Protein AF-A0A349EQP4-F1 (afdb_monomer_lite)

Foldseek 3Di:
DAWDWDDDPVVLVCLCVVVDQKDWTWTQDPVGDIDIDIDGSVRNDDPPDPVNVVVVVLVVCVVVVNPPPDDD

Structure (mmCIF, N/CA/C/O backbone):
data_AF-A0A349EQP4-F1
#
_entry.id   AF-A0A349EQP4-F1
#
loop_
_atom_site.group_PDB
_atom_site.id
_atom_site.type_symbol
_atom_site.label_atom_id
_atom_site.label_alt_id
_atom_site.label_comp_id
_atom_site.label_asym_id
_atom_site.label_entity_id
_atom_site.label_seq_id
_atom_site.pdbx_PDB_ins_code
_atom_site.Cartn_x
_atom_site.Cartn_y
_atom_site.Cartn_z
_atom_site.occupancy
_atom_site.B_iso_or_equiv
_atom_site.auth_seq_id
_atom_site.auth_comp_id
_atom_site.auth_asym_id
_atom_site.auth_atom_id
_atom_site.pdbx_PDB_model_num
ATOM 1 N N . MET A 1 1 ? 16.224 -9.556 -10.088 1.00 49.69 1 MET A N 1
ATOM 2 C CA . MET A 1 1 ? 15.893 -8.450 -9.171 1.00 49.69 1 MET A CA 1
ATOM 3 C C . MET A 1 1 ? 14.558 -7.921 -9.619 1.00 49.69 1 MET A C 1
ATOM 5 O O . MET A 1 1 ? 14.457 -7.486 -10.762 1.00 49.69 1 MET A O 1
ATOM 9 N N . ASP A 1 2 ? 13.564 -8.036 -8.756 1.00 73.44 2 ASP A N 1
ATOM 10 C CA . ASP A 1 2 ? 12.213 -7.566 -9.032 1.00 73.44 2 ASP A CA 1
ATOM 11 C C . ASP A 1 2 ? 12.195 -6.037 -8.883 1.00 73.44 2 ASP A C 1
ATOM 13 O O . ASP A 1 2 ? 12.806 -5.491 -7.964 1.00 73.44 2 ASP A O 1
ATOM 17 N N . GLY A 1 3 ? 11.619 -5.334 -9.861 1.00 80.62 3 GLY A N 1
ATOM 18 C CA . GLY A 1 3 ? 11.507 -3.872 -9.836 1.00 80.62 3 GLY A CA 1
ATOM 19 C C . GLY A 1 3 ? 10.493 -3.381 -8.798 1.00 80.62 3 GLY A C 1
ATOM 20 O O . GLY A 1 3 ? 9.757 -4.172 -8.211 1.00 80.62 3 GLY A O 1
ATOM 21 N N . LEU A 1 4 ? 10.442 -2.067 -8.577 1.00 86.69 4 LEU A N 1
ATOM 22 C CA . LEU A 1 4 ? 9.527 -1.442 -7.616 1.00 86.69 4 LEU A CA 1
ATOM 23 C C . LEU A 1 4 ? 8.354 -0.782 -8.338 1.00 86.69 4 LEU A C 1
ATOM 25 O O . LEU A 1 4 ? 8.545 -0.123 -9.355 1.00 86.69 4 LEU A O 1
ATOM 29 N N . LEU A 1 5 ? 7.147 -0.920 -7.798 1.00 87.38 5 LEU A N 1
ATOM 30 C CA . LEU A 1 5 ? 5.970 -0.197 -8.271 1.00 87.38 5 LEU A CA 1
ATOM 31 C C . LEU A 1 5 ? 5.695 0.991 -7.344 1.00 87.38 5 LEU A C 1
ATOM 33 O O . LEU A 1 5 ? 5.474 0.810 -6.149 1.00 87.38 5 LEU A O 1
ATOM 37 N N . GLU A 1 6 ? 5.679 2.195 -7.903 1.00 89.75 6 GLU A N 1
ATOM 38 C CA . GLU A 1 6 ? 5.288 3.425 -7.216 1.00 89.75 6 GLU A CA 1
ATOM 39 C C . GLU A 1 6 ? 3.847 3.784 -7.579 1.00 89.75 6 GLU A C 1
ATOM 41 O O . GLU A 1 6 ? 3.478 3.857 -8.756 1.00 89.75 6 GLU A O 1
ATOM 46 N N . LEU A 1 7 ? 3.044 4.013 -6.545 1.00 89.88 7 LEU A N 1
ATOM 47 C CA . LEU A 1 7 ? 1.635 4.378 -6.610 1.00 89.88 7 LEU A CA 1
ATOM 48 C C . LEU A 1 7 ? 1.340 5.391 -5.504 1.00 89.88 7 LEU A C 1
ATOM 50 O O . LEU A 1 7 ? 1.986 5.377 -4.453 1.00 89.88 7 LEU A O 1
ATOM 54 N N . GLU A 1 8 ? 0.314 6.216 -5.699 1.00 88.06 8 GLU A N 1
ATOM 55 C CA . GLU A 1 8 ? -0.266 6.942 -4.573 1.00 88.06 8 GLU A CA 1
ATOM 56 C C . GLU A 1 8 ? -0.822 5.955 -3.538 1.00 88.06 8 GLU A C 1
ATOM 58 O O . GLU A 1 8 ? -1.440 4.943 -3.880 1.00 88.06 8 GLU A O 1
ATOM 63 N N . VAL A 1 9 ? -0.636 6.268 -2.254 1.00 82.12 9 VAL A N 1
ATOM 64 C CA . VAL A 1 9 ? -1.067 5.399 -1.146 1.00 82.12 9 VAL A CA 1
ATOM 65 C C . VAL A 1 9 ? -2.574 5.128 -1.203 1.00 82.12 9 VAL A C 1
ATOM 67 O O . VAL A 1 9 ? -3.005 3.991 -1.025 1.00 82.12 9 VAL A O 1
ATOM 70 N N . SER A 1 10 ? -3.376 6.152 -1.503 1.00 85.31 10 SER A N 1
ATOM 71 C CA . SER A 1 10 ? -4.832 6.053 -1.682 1.00 85.31 10 SER A CA 1
ATOM 72 C C . SER A 1 10 ? -5.220 5.046 -2.772 1.00 85.31 10 SER A C 1
ATOM 74 O O . SER A 1 10 ? -6.113 4.225 -2.567 1.00 85.31 10 SER A O 1
ATOM 76 N N . VAL A 1 11 ? -4.514 5.067 -3.904 1.00 88.75 11 VAL A N 1
ATOM 77 C CA . VAL A 1 11 ? -4.721 4.156 -5.038 1.00 88.75 11 VAL A CA 1
ATOM 78 C C . VAL A 1 11 ? -4.327 2.726 -4.671 1.00 88.75 11 VAL A C 1
ATOM 80 O O . VAL A 1 11 ? -5.073 1.792 -4.962 1.00 88.75 11 VAL A O 1
ATOM 83 N N . GLY A 1 12 ? -3.201 2.548 -3.973 1.00 87.19 12 GLY A N 1
ATOM 84 C CA . GLY A 1 12 ? -2.777 1.241 -3.462 1.00 87.19 12 GLY A CA 1
ATOM 85 C C . GLY A 1 12 ? -3.795 0.622 -2.495 1.00 87.19 12 GLY A C 1
ATOM 86 O O . GLY A 1 12 ? -4.102 -0.564 -2.598 1.00 87.19 12 GLY A O 1
ATOM 87 N N . ILE A 1 13 ? -4.384 1.426 -1.602 1.00 85.19 13 ILE A N 1
ATOM 88 C CA . ILE A 1 13 ? -5.459 0.983 -0.697 1.00 85.19 13 ILE A CA 1
ATOM 89 C C . ILE A 1 13 ? -6.710 0.576 -1.492 1.00 85.19 13 ILE A C 1
ATOM 91 O O . ILE A 1 13 ? -7.323 -0.454 -1.196 1.00 85.19 13 ILE A O 1
ATOM 95 N N . ALA A 1 14 ? -7.094 1.355 -2.507 1.00 85.25 14 ALA A N 1
ATOM 96 C CA . ALA A 1 14 ? -8.258 1.055 -3.340 1.00 85.25 14 ALA A CA 1
ATOM 97 C C . ALA A 1 14 ? -8.077 -0.242 -4.153 1.00 85.25 14 ALA A C 1
ATOM 99 O O . ALA A 1 14 ? -9.014 -1.034 -4.252 1.00 85.25 14 ALA A O 1
ATOM 100 N N . LEU A 1 15 ? -6.873 -0.488 -4.683 1.00 89.31 15 LEU A N 1
ATOM 101 C CA . LEU A 1 15 ? -6.510 -1.751 -5.336 1.00 89.31 15 LEU A CA 1
ATOM 102 C C . LEU A 1 15 ? -6.583 -2.933 -4.363 1.00 89.31 15 LEU A C 1
ATOM 104 O O . LEU A 1 15 ? -7.226 -3.934 -4.665 1.00 89.31 15 LEU A O 1
ATOM 108 N N . PHE A 1 16 ? -5.973 -2.802 -3.181 1.00 84.19 16 PHE A N 1
ATOM 109 C CA . PHE A 1 16 ? -5.949 -3.861 -2.166 1.00 84.19 16 PHE A CA 1
ATOM 110 C C . PHE A 1 16 ? -7.344 -4.241 -1.654 1.00 84.19 16 PHE A C 1
ATOM 112 O O . PHE A 1 16 ? -7.642 -5.408 -1.428 1.00 84.19 16 PHE A O 1
ATOM 119 N N . SER A 1 17 ? -8.215 -3.249 -1.477 1.00 85.81 17 SER A N 1
ATOM 120 C CA . SER A 1 17 ? -9.602 -3.458 -1.043 1.00 85.81 17 SER A CA 1
ATOM 121 C C . SER A 1 17 ? -10.536 -3.924 -2.165 1.00 85.81 17 SER A C 1
ATOM 123 O O . SER A 1 17 ? -11.734 -4.060 -1.926 1.00 85.81 17 SER A O 1
ATOM 125 N N . HIS A 1 18 ? -10.018 -4.152 -3.380 1.00 88.62 18 HIS A N 1
ATOM 126 C CA . HIS A 1 18 ? -10.795 -4.450 -4.588 1.00 88.62 18 HIS A CA 1
ATOM 127 C C . HIS A 1 18 ? -11.865 -3.393 -4.928 1.00 88.62 18 HIS A C 1
ATOM 129 O O . HIS A 1 18 ? -12.796 -3.669 -5.683 1.00 88.62 18 HIS A O 1
ATOM 135 N N . ALA A 1 19 ? -11.733 -2.169 -4.405 1.00 93.06 19 ALA A N 1
ATOM 136 C CA . ALA A 1 19 ? -12.628 -1.059 -4.722 1.00 93.06 19 ALA A CA 1
ATOM 137 C C . ALA A 1 19 ? -12.442 -0.565 -6.168 1.00 93.06 19 ALA A C 1
ATOM 139 O O . ALA A 1 19 ? -13.378 -0.037 -6.767 1.00 93.06 19 ALA A O 1
ATOM 140 N N . VAL A 1 20 ? -11.246 -0.759 -6.737 1.00 95.25 20 VAL A N 1
ATOM 141 C CA . VAL A 1 20 ? -10.958 -0.552 -8.163 1.00 95.25 20 VAL A CA 1
ATOM 142 C C . VAL A 1 20 ? -10.335 -1.812 -8.773 1.00 95.25 20 VAL A C 1
ATOM 144 O O . VAL A 1 20 ? -9.537 -2.478 -8.113 1.00 95.25 20 VAL A O 1
ATOM 147 N N . PRO A 1 21 ? -10.661 -2.156 -10.034 1.00 95.25 21 PRO A N 1
ATOM 148 C CA . PRO A 1 21 ? -10.164 -3.381 -10.666 1.00 95.25 21 PRO A CA 1
ATOM 149 C C . PRO A 1 21 ? -8.695 -3.281 -11.102 1.00 95.25 21 PRO A C 1
ATOM 151 O O . PRO A 1 21 ? -8.012 -4.298 -11.218 1.00 95.25 21 PRO A O 1
ATOM 154 N N . SER A 1 22 ? -8.208 -2.066 -11.357 1.00 96.31 22 SER A N 1
ATOM 155 C CA . SER A 1 22 ? -6.845 -1.795 -11.812 1.00 96.31 22 SER A CA 1
ATOM 156 C C . SER A 1 22 ? -6.452 -0.341 -11.554 1.00 96.31 22 SER A C 1
ATOM 158 O O . SER A 1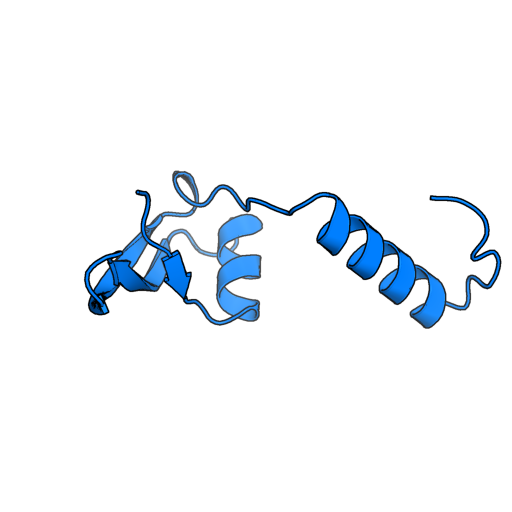 22 ? -7.329 0.522 -11.495 1.00 96.31 22 SER A O 1
ATOM 160 N N . ALA A 1 23 ? -5.151 -0.053 -11.498 1.00 94.69 23 ALA A N 1
ATOM 161 C CA . ALA A 1 23 ? -4.634 1.314 -11.482 1.00 94.69 23 ALA A CA 1
ATOM 162 C C . ALA A 1 23 ? -3.336 1.456 -12.284 1.00 94.69 23 ALA A C 1
ATOM 164 O O . ALA A 1 23 ? -2.602 0.485 -12.480 1.00 94.69 23 ALA A O 1
ATOM 165 N N . GLU A 1 24 ? -3.049 2.675 -12.742 1.00 95.00 24 GLU A N 1
ATOM 166 C CA . GLU A 1 24 ? -1.750 3.019 -13.320 1.00 95.00 24 GLU A CA 1
ATOM 167 C C . GLU A 1 24 ? -0.756 3.390 -12.221 1.00 95.00 24 GLU A C 1
ATOM 169 O O . GLU A 1 24 ? -1.058 4.185 -11.333 1.00 95.00 24 GLU A O 1
ATOM 174 N N . GLY A 1 25 ? 0.450 2.841 -12.323 1.00 91.56 25 GLY A N 1
ATOM 175 C CA . GLY A 1 25 ? 1.592 3.207 -11.498 1.00 91.56 25 GLY A CA 1
ATOM 176 C C . GLY A 1 25 ? 2.851 3.363 -12.330 1.00 91.56 25 GLY A C 1
ATOM 177 O O . GLY A 1 25 ? 2.873 3.099 -13.539 1.00 91.56 25 GLY A O 1
ATOM 178 N N . ALA A 1 26 ? 3.920 3.790 -11.673 1.00 92.62 26 ALA A N 1
ATOM 179 C CA . ALA A 1 26 ? 5.229 3.828 -12.291 1.00 92.62 26 ALA A CA 1
ATOM 180 C C . ALA A 1 26 ? 6.074 2.646 -11.825 1.00 92.62 26 ALA A C 1
ATOM 182 O O . ALA A 1 26 ? 6.314 2.475 -10.633 1.00 92.62 26 ALA A O 1
ATOM 183 N N . PHE A 1 27 ? 6.542 1.842 -12.771 1.00 91.44 27 PHE A N 1
ATOM 184 C CA . PHE A 1 27 ? 7.429 0.728 -12.491 1.00 91.44 27 PHE A CA 1
ATOM 185 C C . PHE A 1 27 ? 8.885 1.160 -12.667 1.00 91.44 27 PHE A C 1
ATOM 187 O O . PHE A 1 27 ? 9.280 1.668 -13.719 1.00 91.44 27 PHE A O 1
ATOM 194 N N . PHE A 1 28 ? 9.675 0.956 -11.620 1.00 90.88 28 PHE A N 1
ATOM 195 C CA . PHE A 1 28 ? 11.101 1.219 -11.561 1.00 90.88 28 PHE A CA 1
ATOM 196 C C . PHE A 1 28 ? 11.856 -0.082 -11.756 1.00 90.88 28 PHE A C 1
ATOM 198 O O . PHE A 1 28 ? 11.896 -0.953 -10.883 1.00 90.88 28 PHE A O 1
ATOM 205 N N . HIS A 1 29 ? 12.491 -0.197 -12.913 1.00 89.56 29 HIS A N 1
ATOM 206 C CA . HIS A 1 29 ? 13.385 -1.304 -13.190 1.00 89.56 29 HIS A CA 1
ATOM 207 C C . HIS A 1 29 ? 14.675 -1.160 -12.375 1.00 89.56 29 HIS A C 1
ATOM 209 O O . HIS A 1 29 ? 15.157 -0.042 -12.182 1.00 89.56 29 HIS A O 1
ATOM 215 N N . PRO A 1 30 ? 15.334 -2.269 -11.999 1.00 85.19 30 PRO A N 1
ATOM 216 C CA . PRO A 1 30 ? 16.623 -2.233 -11.297 1.00 85.19 30 PRO A CA 1
ATOM 217 C C . PRO A 1 30 ? 17.727 -1.468 -12.043 1.00 85.19 30 PRO A C 1
ATOM 219 O O . PRO A 1 30 ? 18.718 -1.058 -11.452 1.00 85.19 30 PRO A O 1
ATOM 222 N N . ARG A 1 31 ? 17.568 -1.286 -13.360 1.00 84.69 31 ARG A N 1
ATOM 223 C CA . ARG A 1 31 ? 18.492 -0.540 -14.227 1.00 84.69 31 ARG A CA 1
ATOM 224 C C . ARG A 1 31 ? 18.198 0.967 -14.279 1.00 84.69 31 ARG A C 1
ATOM 226 O O . ARG A 1 31 ? 18.811 1.668 -15.075 1.00 84.69 31 ARG A O 1
ATOM 233 N N . GLY A 1 32 ? 17.262 1.456 -13.461 1.00 82.19 32 GLY A N 1
ATOM 234 C CA . GLY A 1 32 ? 16.914 2.874 -13.341 1.00 82.19 32 GLY A CA 1
ATOM 235 C C . GLY A 1 32 ? 15.909 3.384 -14.375 1.00 82.19 32 GLY A C 1
ATOM 236 O O . GLY A 1 32 ? 15.566 4.564 -14.355 1.00 82.19 32 GLY A O 1
ATOM 237 N N . THR A 1 33 ? 15.409 2.530 -15.272 1.00 88.94 33 THR A N 1
ATOM 238 C CA . THR A 1 33 ? 14.357 2.918 -16.217 1.00 88.94 33 THR A CA 1
ATOM 239 C C . THR A 1 33 ? 12.996 2.953 -15.522 1.00 88.94 33 THR A C 1
ATOM 241 O O . THR A 1 33 ? 12.643 2.031 -14.785 1.00 88.94 33 THR A O 1
ATOM 244 N N . LYS A 1 34 ? 12.234 4.023 -15.774 1.00 91.12 34 LYS A N 1
ATOM 245 C CA . LYS A 1 34 ? 10.869 4.228 -15.276 1.00 91.12 34 LYS A CA 1
ATOM 246 C C . LYS A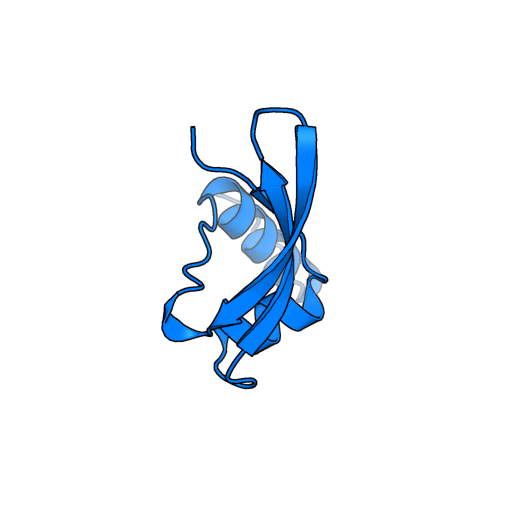 1 34 ? 9.891 4.064 -16.433 1.00 91.12 34 LYS A C 1
ATOM 248 O O . LYS A 1 34 ? 10.054 4.719 -17.460 1.00 91.12 34 LYS A O 1
ATOM 253 N N . GLU A 1 35 ? 8.873 3.232 -16.264 1.00 93.38 35 GLU A N 1
ATOM 254 C CA . GLU A 1 35 ? 7.787 3.085 -17.239 1.00 93.38 35 GLU A CA 1
ATOM 255 C C . GLU A 1 35 ? 6.422 3.166 -16.560 1.00 93.38 35 GLU A C 1
ATOM 257 O O . GLU A 1 35 ? 6.287 2.859 -15.375 1.00 93.38 35 GLU A O 1
ATOM 262 N N . ARG A 1 36 ? 5.398 3.591 -17.304 1.00 93.88 36 ARG A N 1
ATOM 263 C CA . ARG A 1 36 ? 4.018 3.489 -16.825 1.00 93.88 36 ARG A CA 1
AT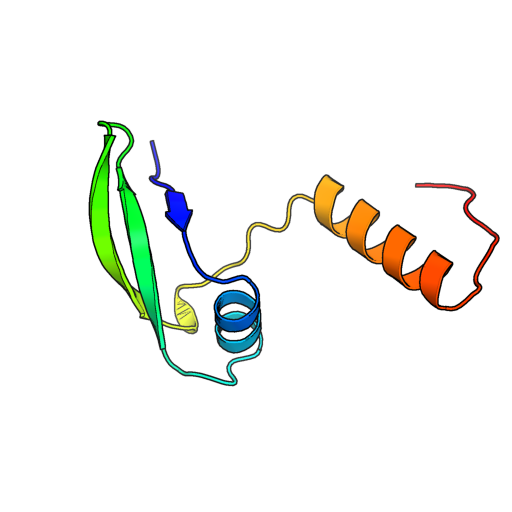OM 264 C C . ARG A 1 36 ? 3.537 2.061 -17.004 1.00 93.88 36 ARG A C 1
ATOM 266 O O . ARG A 1 36 ? 3.734 1.471 -18.063 1.00 93.88 36 ARG A O 1
ATOM 273 N N . ARG A 1 37 ? 2.884 1.531 -15.977 1.00 92.44 37 ARG A N 1
ATOM 274 C CA . ARG A 1 37 ? 2.348 0.176 -15.984 1.00 92.44 37 ARG A CA 1
ATOM 275 C C . ARG A 1 37 ? 0.988 0.153 -15.306 1.00 92.44 37 ARG A C 1
ATOM 277 O O . ARG A 1 37 ? 0.823 0.699 -14.219 1.00 92.44 37 ARG A O 1
ATOM 284 N N . THR A 1 38 ? 0.032 -0.512 -15.939 1.00 94.31 38 THR A N 1
ATOM 285 C CA . THR A 1 38 ? -1.256 -0.829 -15.321 1.00 94.31 38 THR A CA 1
ATOM 286 C C . THR A 1 38 ? -1.117 -2.109 -14.507 1.00 94.31 38 THR A C 1
ATOM 288 O O . THR A 1 38 ? -0.556 -3.095 -14.990 1.00 94.31 38 THR A O 1
ATOM 291 N N . VAL A 1 39 ? -1.623 -2.094 -13.277 1.00 91.75 39 VAL A N 1
ATOM 292 C CA . VAL A 1 39 ? -1.613 -3.238 -12.361 1.00 91.75 39 VAL A CA 1
ATOM 293 C C . VAL A 1 39 ? -3.046 -3.586 -11.989 1.00 91.75 39 VAL A C 1
ATOM 295 O O . VAL A 1 39 ? -3.819 -2.706 -11.605 1.00 91.75 39 VAL A O 1
ATOM 298 N N . ALA A 1 40 ? -3.404 -4.860 -12.142 1.00 93.44 40 ALA A N 1
ATOM 299 C CA . ALA A 1 40 ? -4.704 -5.384 -11.749 1.00 93.44 40 ALA A CA 1
ATOM 300 C C . ALA A 1 40 ? -4.739 -5.666 -10.243 1.00 93.44 40 ALA A C 1
ATOM 302 O O . ALA A 1 40 ? -3.728 -6.040 -9.650 1.00 93.44 40 ALA A O 1
ATOM 303 N N . ALA A 1 41 ? -5.918 -5.548 -9.632 1.00 90.12 41 ALA A N 1
ATOM 304 C CA . ALA A 1 41 ? -6.103 -5.853 -8.214 1.00 90.12 41 ALA A CA 1
ATOM 305 C C . ALA A 1 41 ? -5.721 -7.306 -7.867 1.00 90.12 41 ALA A C 1
ATOM 307 O O . ALA A 1 41 ? -5.201 -7.559 -6.788 1.00 90.12 41 ALA A O 1
ATOM 308 N N . SER A 1 42 ? -5.914 -8.253 -8.794 1.00 89.12 42 SER A N 1
ATOM 309 C CA . SER A 1 42 ? -5.514 -9.659 -8.623 1.00 89.12 42 SER A CA 1
ATOM 310 C C . SER A 1 42 ? -4.004 -9.863 -8.504 1.00 89.12 42 SER A C 1
ATOM 312 O O . SER A 1 42 ? -3.568 -10.815 -7.864 1.00 89.12 42 SER A O 1
ATOM 314 N N . ASP A 1 43 ? -3.221 -8.976 -9.117 1.00 85.25 43 ASP A N 1
ATOM 315 C CA . ASP A 1 43 ? -1.760 -9.069 -9.178 1.00 85.25 43 ASP A CA 1
ATOM 316 C C . ASP A 1 43 ? -1.098 -8.187 -8.108 1.00 85.25 43 ASP A C 1
ATOM 318 O O . ASP A 1 43 ? 0.121 -8.205 -7.927 1.00 85.25 43 ASP A O 1
ATOM 322 N N . PHE A 1 44 ? -1.902 -7.397 -7.390 1.00 84.56 44 PHE A N 1
ATOM 323 C CA . PHE A 1 44 ? -1.455 -6.500 -6.340 1.00 84.56 44 PHE A CA 1
ATOM 324 C C . PHE A 1 44 ? -1.473 -7.213 -4.985 1.00 84.56 44 PHE A C 1
ATOM 326 O O . PHE A 1 44 ? -2.426 -7.119 -4.213 1.00 84.56 44 PHE A O 1
ATOM 333 N N . VAL A 1 45 ? -0.386 -7.924 -4.684 1.00 75.62 45 VAL A N 1
ATOM 334 C CA . VAL A 1 45 ? -0.151 -8.497 -3.354 1.00 75.62 45 VAL A CA 1
ATOM 335 C C . VAL A 1 45 ? 0.672 -7.493 -2.547 1.00 75.62 45 VAL A C 1
ATOM 337 O O . VAL A 1 45 ? 1.862 -7.329 -2.831 1.00 75.62 45 VAL A O 1
ATOM 340 N N . PRO A 1 46 ? 0.097 -6.788 -1.557 1.00 66.00 46 PRO A N 1
ATOM 341 C CA . PRO A 1 46 ? 0.891 -5.901 -0.728 1.00 66.00 46 PRO A CA 1
ATOM 342 C C . PRO A 1 46 ? 1.901 -6.726 0.069 1.00 66.00 46 PRO A C 1
ATOM 344 O O . PRO A 1 46 ? 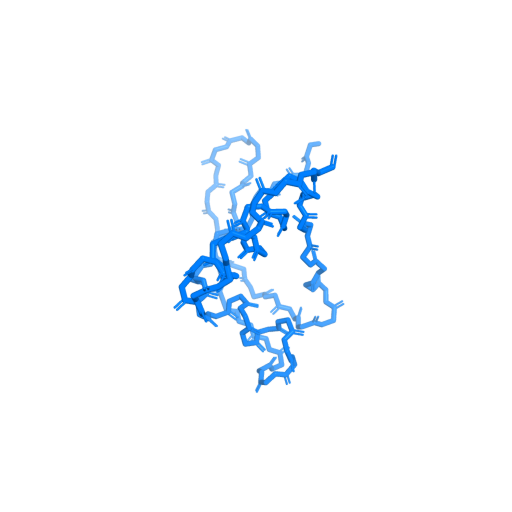1.543 -7.473 0.979 1.00 66.00 46 PRO A O 1
ATOM 347 N N . CYS A 1 47 ? 3.184 -6.545 -0.234 1.00 67.25 47 CYS A N 1
ATOM 348 C CA . CYS A 1 47 ? 4.259 -6.916 0.677 1.00 67.25 47 CYS A CA 1
ATOM 349 C C . CYS A 1 47 ? 4.275 -5.910 1.832 1.00 67.25 47 CYS A C 1
ATOM 351 O O . CYS A 1 47 ? 5.097 -4.995 1.882 1.00 67.25 47 CYS A O 1
ATOM 353 N N . LEU A 1 48 ? 3.322 -6.051 2.753 1.00 64.94 48 LEU A N 1
ATOM 354 C CA . LEU A 1 48 ? 3.404 -5.402 4.052 1.00 64.94 48 LEU A CA 1
ATOM 355 C C . LEU A 1 48 ? 4.522 -6.096 4.820 1.00 64.94 48 LEU A C 1
ATOM 357 O O . LEU A 1 48 ? 4.335 -7.190 5.348 1.00 64.94 48 LEU A O 1
ATOM 361 N N . ASP A 1 49 ? 5.692 -5.464 4.871 1.00 69.50 49 ASP A N 1
ATOM 362 C CA . ASP A 1 49 ? 6.697 -5.861 5.847 1.00 69.50 49 ASP A CA 1
ATOM 363 C C . ASP A 1 49 ? 6.029 -5.838 7.229 1.00 69.50 49 ASP A C 1
ATOM 365 O O . ASP A 1 49 ? 5.399 -4.845 7.619 1.00 69.50 49 ASP A O 1
ATOM 369 N N . ASN A 1 50 ? 6.155 -6.940 7.967 1.00 70.94 50 ASN A N 1
ATOM 370 C CA . ASN A 1 50 ? 5.627 -7.064 9.320 1.00 70.94 50 ASN A CA 1
ATOM 371 C C . ASN A 1 50 ? 6.089 -5.903 10.211 1.00 70.94 50 ASN A C 1
ATOM 373 O O . ASN A 1 50 ? 5.364 -5.506 11.121 1.00 70.94 50 ASN A O 1
ATOM 377 N N . TYR A 1 51 ? 7.264 -5.330 9.937 1.00 74.00 51 TYR A N 1
ATOM 378 C CA . TYR A 1 51 ? 7.746 -4.120 10.586 1.00 74.00 51 TYR A CA 1
ATOM 379 C C . TYR A 1 51 ? 6.821 -2.913 10.351 1.00 74.00 51 TYR A C 1
ATOM 381 O O . TYR A 1 51 ? 6.359 -2.295 11.312 1.00 74.00 51 TYR A O 1
ATOM 389 N N . TYR A 1 52 ? 6.481 -2.603 9.097 1.00 72.38 52 TYR A N 1
ATOM 390 C CA . TYR A 1 52 ? 5.605 -1.471 8.775 1.00 72.38 52 TYR A CA 1
ATOM 391 C C . TYR A 1 52 ? 4.158 -1.709 9.206 1.00 72.38 52 TYR A C 1
ATOM 393 O O . TYR A 1 52 ? 3.503 -0.776 9.670 1.00 72.38 52 TYR A O 1
ATOM 401 N N . LEU A 1 53 ? 3.672 -2.953 9.140 1.00 75.19 53 LEU A N 1
ATOM 402 C CA . LEU A 1 53 ? 2.352 -3.301 9.665 1.00 75.19 53 LEU A CA 1
ATOM 403 C C . LEU A 1 53 ? 2.273 -3.059 11.179 1.00 75.19 53 LEU A C 1
ATOM 405 O O . LEU A 1 53 ? 1.310 -2.461 11.658 1.00 75.19 53 LEU A O 1
ATOM 409 N N . LYS A 1 54 ? 3.304 -3.457 11.933 1.00 78.62 54 LYS A N 1
ATOM 410 C CA . LYS A 1 54 ? 3.395 -3.181 13.374 1.00 78.62 54 LYS A CA 1
ATOM 411 C C . LYS A 1 54 ? 3.380 -1.681 13.658 1.00 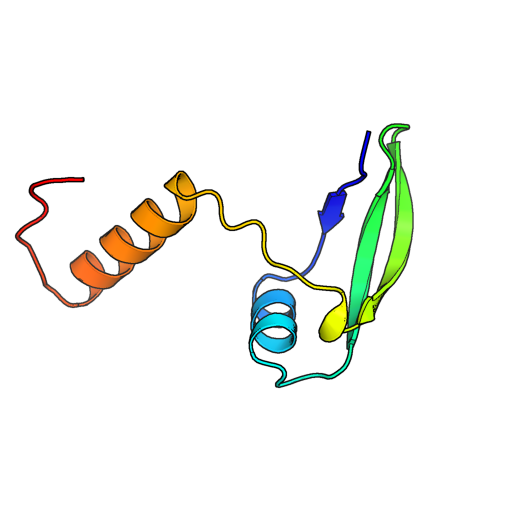78.62 54 LYS A C 1
ATOM 413 O O . LYS A 1 54 ? 2.613 -1.245 14.512 1.00 78.62 54 LYS A O 1
ATOM 418 N N . LEU A 1 55 ? 4.159 -0.886 12.921 1.00 77.19 55 LEU A N 1
ATOM 419 C CA . LEU A 1 55 ? 4.159 0.574 13.068 1.00 77.19 55 LEU A CA 1
ATOM 420 C C . LEU A 1 55 ? 2.782 1.186 12.777 1.00 77.19 55 LEU A C 1
ATOM 422 O O . LEU A 1 55 ? 2.319 2.028 13.546 1.00 77.19 55 LEU A O 1
ATOM 426 N N . LEU A 1 56 ? 2.100 0.734 11.720 1.00 77.19 56 LEU A N 1
ATOM 427 C CA . LEU A 1 56 ? 0.754 1.196 11.372 1.00 77.19 56 LEU A CA 1
ATOM 428 C C . LEU A 1 56 ? -0.259 0.873 12.483 1.00 77.19 56 LEU A C 1
ATOM 430 O O . LEU A 1 56 ? -1.062 1.725 12.867 1.00 77.19 56 LEU A O 1
ATOM 434 N N . LEU A 1 57 ? -0.206 -0.345 13.028 1.00 78.44 57 LEU A N 1
ATOM 435 C CA . LEU A 1 57 ? -1.081 -0.781 14.116 1.00 78.44 57 LEU A CA 1
ATOM 436 C C . LEU A 1 57 ? -0.830 0.021 15.399 1.00 78.44 57 LEU A C 1
ATOM 438 O O . LEU A 1 57 ? -1.789 0.471 16.025 1.00 78.44 57 LEU A O 1
ATOM 442 N N . LEU A 1 58 ? 0.434 0.254 15.766 1.00 80.81 58 LEU A N 1
ATOM 443 C CA . LEU A 1 58 ? 0.795 1.078 16.925 1.00 80.81 58 LEU A CA 1
ATOM 444 C C . LEU A 1 58 ? 0.330 2.529 16.751 1.00 80.81 58 LEU A C 1
ATOM 446 O O . LEU A 1 58 ? -0.264 3.090 17.671 1.00 80.81 58 LEU A O 1
ATOM 450 N N . ALA A 1 59 ? 0.526 3.112 15.564 1.00 79.25 59 ALA A N 1
ATOM 451 C CA . ALA A 1 59 ? 0.065 4.462 15.252 1.00 79.25 59 ALA A CA 1
ATOM 452 C C . ALA A 1 59 ? -1.465 4.578 15.352 1.00 79.25 59 ALA A C 1
ATOM 454 O O . ALA A 1 59 ? -1.972 5.508 15.977 1.00 79.25 59 ALA A O 1
ATOM 455 N N . ARG A 1 60 ? -2.212 3.607 14.805 1.00 82.56 60 ARG A N 1
ATOM 456 C CA . ARG A 1 60 ? -3.678 3.560 14.922 1.00 82.56 60 ARG A CA 1
ATOM 457 C C . ARG A 1 60 ? -4.128 3.487 16.382 1.00 82.56 60 ARG A C 1
ATOM 459 O O . ARG A 1 60 ? -5.011 4.243 16.771 1.00 82.56 60 ARG A O 1
ATOM 466 N N . ARG A 1 61 ? -3.539 2.591 17.180 1.00 82.44 61 ARG A N 1
ATOM 467 C CA . ARG A 1 61 ? -3.869 2.418 18.608 1.00 82.44 61 ARG A CA 1
ATOM 468 C C . ARG A 1 61 ? -3.614 3.703 19.397 1.00 82.44 61 ARG A C 1
ATOM 470 O O . ARG A 1 61 ? -4.505 4.166 20.105 1.00 82.44 61 ARG A O 1
ATOM 477 N N . PHE A 1 62 ? -2.460 4.336 19.180 1.00 81.25 62 PHE A N 1
ATOM 478 C CA . PHE A 1 62 ? -2.129 5.629 19.782 1.00 81.25 62 PHE A CA 1
ATOM 479 C C . PHE A 1 62 ? -3.159 6.716 19.434 1.00 81.25 62 PHE A C 1
ATOM 481 O O . PHE A 1 62 ? -3.656 7.401 20.328 1.00 81.25 62 PHE A O 1
ATOM 488 N N . LEU A 1 63 ? -3.525 6.847 18.153 1.00 82.88 63 LEU A N 1
ATOM 489 C CA . LEU A 1 63 ? -4.509 7.836 17.689 1.00 82.88 63 LEU A CA 1
ATOM 490 C C . LEU A 1 63 ? -5.928 7.582 18.224 1.00 82.88 63 LEU A C 1
ATOM 492 O O . LEU A 1 63 ? -6.715 8.518 18.324 1.00 82.88 63 LEU A O 1
ATOM 496 N N . LEU A 1 64 ? -6.246 6.340 18.596 1.00 87.31 64 LEU A N 1
ATOM 497 C CA . LEU A 1 64 ? -7.506 5.962 19.242 1.00 87.31 64 LEU A CA 1
ATOM 498 C C . LEU A 1 64 ? -7.456 6.052 20.778 1.00 87.31 64 LEU A C 1
ATOM 500 O O . LEU A 1 64 ? -8.430 5.710 21.443 1.00 87.31 64 LEU A O 1
ATOM 504 N N . GLY A 1 65 ? -6.350 6.538 21.351 1.00 86.81 65 GLY A N 1
ATOM 505 C CA . GLY A 1 65 ? -6.203 6.746 22.792 1.00 86.81 65 GLY A CA 1
ATOM 506 C C . GLY A 1 65 ? -5.816 5.496 23.584 1.00 86.81 65 GLY A C 1
ATOM 507 O O . GLY A 1 65 ? -5.784 5.552 24.814 1.00 86.81 65 GLY A O 1
ATOM 508 N N . GLU A 1 66 ? -5.481 4.389 22.918 1.00 83.12 66 GLU A N 1
ATOM 509 C CA . GLU A 1 66 ? -4.926 3.205 23.572 1.00 83.12 66 GLU A CA 1
ATOM 510 C C . GLU A 1 66 ? -3.463 3.481 23.956 1.00 83.12 66 GLU A C 1
ATOM 512 O O . GLU A 1 66 ? -2.602 3.661 23.092 1.00 83.12 66 GLU A O 1
ATOM 517 N N . ARG A 1 67 ? -3.177 3.554 25.263 1.00 68.25 67 ARG A N 1
ATOM 518 C CA . ARG A 1 67 ? -1.855 3.945 25.796 1.00 68.25 67 ARG A CA 1
ATOM 519 C C . ARG A 1 67 ? -0.988 2.786 26.283 1.00 68.25 67 ARG A C 1
ATOM 521 O O . ARG A 1 67 ? 0.183 3.015 26.576 1.00 68.25 67 ARG A O 1
ATOM 528 N N . ASP A 1 68 ? -1.515 1.565 26.312 1.00 65.75 68 ASP A N 1
ATOM 529 C CA . ASP A 1 68 ? -0.744 0.364 26.649 1.00 65.75 68 ASP A CA 1
ATOM 530 C C . ASP A 1 68 ? 0.115 -0.061 25.447 1.00 65.75 68 ASP A C 1
ATOM 532 O O . ASP A 1 68 ? -0.126 -1.062 24.770 1.00 65.75 68 ASP A O 1
ATOM 536 N N . LEU A 1 69 ? 1.122 0.764 25.150 1.00 61.56 69 LEU A N 1
ATOM 537 C CA . LEU A 1 69 ? 2.182 0.511 24.177 1.00 61.56 69 LEU A CA 1
ATOM 538 C C . LEU A 1 69 ? 3.252 -0.382 24.813 1.00 61.56 69 LEU A C 1
ATOM 540 O O . LEU A 1 69 ? 4.417 -0.004 24.907 1.00 61.56 69 LEU A O 1
ATOM 544 N N . LEU A 1 70 ? 2.861 -1.552 25.308 1.00 53.81 70 LEU A N 1
ATOM 545 C CA . LEU A 1 70 ? 3.809 -2.517 25.845 1.00 53.81 70 LEU A CA 1
ATOM 546 C C . LEU A 1 70 ? 3.620 -3.857 25.138 1.00 53.81 70 LEU A C 1
ATOM 548 O O . LEU A 1 70 ? 2.614 -4.537 25.307 1.00 53.81 70 LEU A O 1
ATOM 552 N N . ILE A 1 71 ? 4.684 -4.203 24.408 1.00 54.25 71 ILE A N 1
ATOM 553 C CA . ILE A 1 71 ? 5.025 -5.482 23.774 1.00 54.25 71 ILE A CA 1
ATOM 554 C C . ILE A 1 71 ? 4.644 -5.596 22.284 1.00 54.25 71 ILE A C 1
ATOM 556 O O . ILE A 1 71 ? 3.477 -5.595 21.895 1.00 54.25 71 ILE A O 1
ATOM 560 N N . ILE A 1 72 ? 5.705 -5.710 21.473 1.00 51.47 72 ILE A N 1
ATOM 561 C CA . ILE A 1 72 ? 5.746 -6.268 20.113 1.00 51.47 72 ILE A CA 1
ATOM 562 C C . ILE A 1 72 ? 6.262 -7.700 20.218 1.00 51.47 72 ILE A C 1
ATOM 564 O O . ILE A 1 72 ? 7.214 -7.897 21.007 1.00 51.47 72 ILE A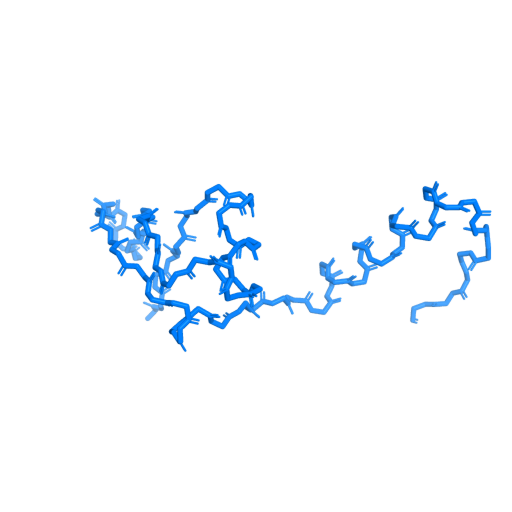 O 1
#

Secondary structure (DSSP, 8-state):
-PPEEE--HHHHHHHHTTSSSEEEEEEE-TTS-EEEEEEEGGG------HHHHHHHHHHHHHHTT-------

Radius of gyration: 15.69 Å; chains: 1; bounding box: 31×18×44 Å

pLDDT: mean 82.25, std 11.06, range [49.69, 96.31]

Sequence (72 aa):
MDGLLELEVSVGIALFSHAVPSAEGAFFHPRGTKERRTVAASDFVPCLDNYYLKLLLLARRFLLGERDLLII